Protein AF-A0A821R4R9-F1 (afdb_monomer)

pLDDT: mean 84.44, std 8.77, range [48.78, 92.56]

Foldseek 3Di:
DDDDLLLAALCVVVVHDDDPVSVVSSVVQVVVCVVPVDGQFDDPDSVVSSVCRNVVPGDD

Structure (mmCIF, N/CA/C/O backbone):
data_AF-A0A821R4R9-F1
#
_entry.id   AF-A0A821R4R9-F1
#
loop_
_atom_site.group_PDB
_atom_site.id
_atom_site.type_symbol
_atom_site.label_atom_id
_atom_site.label_alt_id
_atom_site.label_comp_id
_atom_site.label_asym_id
_atom_site.label_entity_id
_atom_site.label_seq_id
_atom_site.pdbx_PDB_ins_code
_atom_site.Cartn_x
_atom_site.Cartn_y
_atom_site.Cartn_z
_atom_site.occupancy
_atom_site.B_iso_or_equiv
_atom_site.auth_seq_id
_atom_site.auth_comp_id
_atom_site.auth_asym_id
_atom_site.auth_atom_id
_atom_site.pdbx_PDB_model_num
ATOM 1 N N . PHE A 1 1 ? -0.601 7.434 8.311 1.00 52.69 1 PHE A N 1
ATOM 2 C CA . PHE A 1 1 ? -0.441 6.098 7.709 1.00 52.69 1 PHE A CA 1
ATOM 3 C C . PHE A 1 1 ? 0.950 6.049 7.107 1.00 52.69 1 PHE A C 1
ATOM 5 O O . PHE A 1 1 ? 1.294 6.981 6.394 1.00 52.69 1 PHE A O 1
ATOM 12 N N . ALA A 1 2 ? 1.768 5.068 7.484 1.00 48.78 2 ALA A N 1
ATOM 13 C CA . ALA A 1 2 ? 3.111 4.875 6.940 1.00 48.78 2 ALA A CA 1
ATOM 14 C C . ALA A 1 2 ? 3.096 3.612 6.068 1.00 48.78 2 ALA A C 1
ATOM 16 O O . ALA A 1 2 ? 2.480 2.624 6.461 1.00 48.78 2 ALA A O 1
ATOM 17 N N . GLY A 1 3 ? 3.725 3.669 4.895 1.00 59.56 3 GLY A N 1
ATOM 18 C CA . GLY A 1 3 ? 3.753 2.585 3.908 1.00 59.56 3 GLY A CA 1
ATOM 19 C C . GLY A 1 3 ? 3.508 3.095 2.488 1.00 59.56 3 GLY A C 1
ATOM 20 O O . GLY A 1 3 ? 2.806 4.086 2.287 1.00 59.56 3 GLY A O 1
ATOM 21 N N . THR A 1 4 ? 4.104 2.429 1.500 1.00 76.25 4 THR A N 1
ATOM 22 C CA . THR A 1 4 ? 3.873 2.723 0.080 1.00 76.25 4 THR A CA 1
ATOM 23 C C . THR A 1 4 ? 2.476 2.215 -0.311 1.00 76.25 4 THR A C 1
ATOM 25 O O . THR A 1 4 ? 2.187 1.049 -0.038 1.00 76.25 4 THR A O 1
ATOM 28 N N . PRO A 1 5 ? 1.610 3.032 -0.949 1.00 74.56 5 PRO A N 1
ATOM 29 C CA . PRO A 1 5 ? 0.190 2.723 -1.158 1.00 74.56 5 PRO A CA 1
ATOM 30 C C . PRO A 1 5 ? -0.115 1.331 -1.728 1.00 74.56 5 PRO A C 1
ATOM 32 O O . PRO A 1 5 ? -1.067 0.699 -1.285 1.00 74.56 5 PRO A O 1
ATOM 35 N N . GLY A 1 6 ? 0.714 0.827 -2.647 1.00 74.94 6 GLY A N 1
ATOM 36 C CA . GLY A 1 6 ? 0.516 -0.476 -3.297 1.00 74.94 6 GLY A CA 1
ATOM 37 C C . GLY A 1 6 ? 0.770 -1.713 -2.423 1.00 74.94 6 GLY A C 1
ATOM 38 O O . GLY A 1 6 ? 0.429 -2.814 -2.834 1.00 74.94 6 GLY A O 1
ATOM 39 N N . TYR A 1 7 ? 1.342 -1.559 -1.225 1.00 81.25 7 TYR A N 1
ATOM 40 C CA . TYR A 1 7 ? 1.635 -2.674 -0.306 1.00 81.25 7 TYR A CA 1
ATOM 41 C C . TYR A 1 7 ? 0.723 -2.689 0.923 1.00 81.25 7 TYR A C 1
ATOM 43 O O . TYR A 1 7 ? 0.839 -3.571 1.773 1.00 81.25 7 TYR A O 1
ATOM 51 N N . LEU A 1 8 ? -0.160 -1.697 1.050 1.00 84.62 8 LEU A N 1
ATOM 52 C CA . LEU A 1 8 ? -1.069 -1.602 2.183 1.00 84.62 8 LEU A CA 1
ATOM 53 C C . LEU A 1 8 ? -2.157 -2.665 2.065 1.00 84.62 8 LEU A C 1
ATOM 55 O O . LEU A 1 8 ? -2.731 -2.861 0.996 1.00 84.62 8 LEU A O 1
ATOM 59 N N . SER A 1 9 ? -2.451 -3.325 3.178 1.00 84.81 9 SER A N 1
ATOM 60 C CA . SER A 1 9 ? -3.523 -4.305 3.250 1.00 84.81 9 SER A CA 1
ATOM 61 C C . SER A 1 9 ? -4.894 -3.631 3.424 1.00 84.81 9 SER A C 1
ATOM 63 O O . SER A 1 9 ? -4.988 -2.493 3.914 1.00 84.81 9 SER A O 1
ATOM 65 N N . PRO A 1 10 ? -5.987 -4.295 3.011 1.00 85.94 10 PRO A N 1
ATOM 66 C CA . PRO A 1 10 ? -7.330 -3.726 3.076 1.00 85.94 10 PRO A CA 1
ATOM 67 C C . PRO A 1 10 ? -7.758 -3.331 4.497 1.00 85.94 10 PRO A C 1
ATOM 69 O O . PRO A 1 10 ? -8.413 -2.302 4.661 1.00 85.94 10 PRO A O 1
ATOM 72 N N . GLU A 1 11 ? -7.361 -4.079 5.525 1.00 85.31 11 GLU A N 1
ATOM 73 C CA . GLU A 1 11 ? -7.630 -3.778 6.936 1.00 85.31 11 GLU A CA 1
ATOM 74 C C . GLU A 1 11 ? -6.931 -2.491 7.406 1.00 85.31 11 GLU A C 1
ATOM 76 O O . GLU A 1 11 ? -7.539 -1.671 8.102 1.00 85.31 11 GLU A O 1
ATOM 81 N N . VAL A 1 12 ? -5.703 -2.231 6.936 1.00 85.69 12 VAL A N 1
ATOM 82 C CA . VAL A 1 12 ? -4.983 -0.978 7.220 1.00 85.69 12 VAL A CA 1
ATOM 83 C C . VAL A 1 12 ? -5.710 0.208 6.578 1.00 85.69 12 VAL A C 1
ATOM 85 O O . VAL A 1 12 ? -5.868 1.257 7.208 1.00 85.69 12 VAL A O 1
ATOM 88 N N . LEU A 1 13 ? -6.232 0.037 5.358 1.00 84.75 13 LEU A N 1
ATOM 89 C CA . LEU A 1 13 ? -7.022 1.065 4.666 1.00 84.75 13 LEU A CA 1
ATOM 90 C C . LEU A 1 13 ? -8.417 1.279 5.270 1.00 84.75 13 LEU A C 1
ATOM 92 O O . LEU A 1 13 ? -8.991 2.364 5.131 1.00 84.75 13 LEU A O 1
ATOM 96 N N . LYS A 1 14 ? -8.986 0.258 5.916 1.00 83.50 14 LYS A N 1
ATOM 97 C CA . LYS A 1 14 ? -10.257 0.341 6.651 1.00 83.50 14 LYS A CA 1
ATOM 98 C C . LYS A 1 14 ? -10.091 0.891 8.070 1.00 83.50 14 LYS A C 1
ATOM 100 O O . LYS A 1 14 ? -11.093 1.155 8.726 1.00 83.50 14 LYS A O 1
ATOM 105 N N . LYS A 1 15 ? -8.850 1.141 8.513 1.00 81.75 15 LYS A N 1
ATOM 106 C CA . LYS A 1 15 ? -8.508 1.526 9.894 1.00 81.75 15 LYS A CA 1
ATOM 107 C C . LYS A 1 15 ? -8.982 0.491 10.922 1.00 81.75 15 LYS A C 1
ATOM 109 O O . LYS A 1 15 ? -9.318 0.844 12.051 1.00 81.75 15 LYS A O 1
ATOM 114 N N . GLU A 1 16 ? -9.024 -0.772 10.518 1.00 84.75 16 GLU A N 1
ATOM 115 C CA . GLU A 1 16 ? -9.346 -1.886 11.401 1.00 84.75 16 GLU A CA 1
ATOM 116 C C . GLU A 1 16 ? -8.111 -2.269 12.234 1.00 84.75 16 GLU A C 1
ATOM 118 O O . GLU A 1 16 ? -6.982 -1.928 11.859 1.00 84.75 16 GLU A O 1
ATOM 123 N N . PRO A 1 17 ? -8.291 -2.958 13.378 1.00 83.12 17 PRO A N 1
ATOM 124 C CA . PRO A 1 17 ? -7.176 -3.509 14.132 1.00 83.12 17 PRO A CA 1
ATOM 125 C C . PRO A 1 17 ? -6.362 -4.438 13.233 1.00 83.12 17 PRO A C 1
ATOM 127 O O . PRO A 1 17 ? -6.812 -5.517 12.852 1.00 83.12 17 PRO A O 1
ATOM 130 N N . TYR A 1 18 ? -5.162 -3.999 12.884 1.00 83.19 18 TYR A N 1
ATOM 131 C CA . TYR A 1 18 ? -4.240 -4.752 12.058 1.00 83.19 18 TYR A CA 1
ATOM 132 C C . TYR A 1 18 ? -3.167 -5.403 12.938 1.00 83.19 18 TYR A C 1
ATOM 134 O O . TYR A 1 18 ? -2.867 -4.943 14.041 1.00 83.19 18 TYR A O 1
ATOM 142 N N . GLY A 1 19 ? -2.592 -6.504 12.465 1.00 81.69 19 GLY A N 1
ATOM 143 C CA . GLY A 1 19 ? -1.565 -7.254 13.185 1.00 81.69 19 GLY A CA 1
ATOM 144 C C . GLY A 1 19 ? -0.660 -7.991 12.210 1.00 81.69 19 GLY A C 1
ATOM 145 O O . GLY A 1 19 ? -0.557 -7.604 11.056 1.00 81.69 19 GLY A O 1
ATOM 146 N N . LYS A 1 20 ? -0.071 -9.107 12.635 1.00 84.62 20 LYS A N 1
ATOM 147 C CA . LYS A 1 20 ? 0.809 -9.951 11.801 1.00 84.62 20 LYS A CA 1
ATOM 148 C C . LYS A 1 20 ? 0.271 -10.319 10.393 1.00 84.62 20 LYS A C 1
ATOM 150 O O . LYS A 1 20 ? 1.095 -10.494 9.503 1.00 84.62 20 LYS A O 1
ATOM 155 N N . PRO A 1 21 ? -1.052 -10.437 10.135 1.00 85.62 21 PRO A N 1
ATOM 156 C CA . PRO A 1 21 ? -1.556 -10.742 8.790 1.00 85.62 21 PRO A CA 1
ATOM 157 C C . PRO A 1 21 ? -1.216 -9.705 7.706 1.00 85.62 21 PRO A C 1
ATOM 159 O O . PRO A 1 21 ? -1.140 -10.081 6.538 1.00 85.62 21 PRO A O 1
ATOM 162 N N . VAL A 1 22 ? -0.949 -8.442 8.070 1.00 85.31 22 VAL A N 1
ATOM 163 C CA . VAL A 1 22 ? -0.575 -7.398 7.093 1.00 85.31 22 VAL A CA 1
ATOM 164 C C . VAL A 1 22 ? 0.720 -7.739 6.355 1.00 85.31 22 VAL A C 1
ATOM 166 O O . VAL A 1 22 ? 0.871 -7.420 5.178 1.00 85.31 22 VAL A O 1
ATOM 169 N N . ASP A 1 23 ? 1.637 -8.437 7.030 1.00 86.19 23 ASP A N 1
ATOM 170 C CA . ASP A 1 23 ? 2.918 -8.840 6.454 1.00 86.19 23 ASP A CA 1
ATOM 171 C C . ASP A 1 23 ? 2.718 -9.940 5.404 1.00 86.19 23 ASP A C 1
ATOM 173 O O . ASP A 1 23 ? 3.404 -9.960 4.387 1.00 86.19 23 ASP A O 1
ATOM 177 N N . ILE A 1 24 ? 1.724 -10.816 5.597 1.00 89.19 24 ILE A N 1
ATOM 178 C CA . ILE A 1 24 ? 1.372 -11.862 4.626 1.00 89.19 24 ILE A CA 1
ATOM 179 C C . ILE A 1 24 ? 0.798 -11.231 3.352 1.00 89.19 24 ILE A C 1
ATOM 181 O O . ILE A 1 24 ? 1.141 -11.659 2.250 1.00 89.19 24 ILE A O 1
ATOM 185 N N . TRP A 1 25 ? -0.024 -10.185 3.489 1.00 89.94 25 TRP A N 1
ATOM 186 C CA . TRP A 1 25 ? -0.509 -9.411 2.345 1.00 89.94 25 TRP A CA 1
ATOM 187 C C . TRP A 1 25 ? 0.652 -8.800 1.554 1.00 89.94 25 TRP A C 1
ATOM 189 O O . TRP A 1 25 ? 0.751 -8.999 0.342 1.00 89.94 25 TRP A O 1
ATOM 199 N N . ALA A 1 26 ? 1.576 -8.121 2.242 1.00 87.56 26 ALA A N 1
ATOM 200 C CA . ALA A 1 26 ? 2.751 -7.532 1.607 1.00 87.56 26 ALA A CA 1
ATOM 201 C C . ALA A 1 26 ? 3.636 -8.593 0.926 1.00 87.56 26 ALA A C 1
ATOM 203 O O . ALA A 1 26 ? 4.089 -8.380 -0.199 1.00 87.56 26 ALA A O 1
ATOM 204 N N . CYS A 1 27 ? 3.828 -9.762 1.549 1.00 90.81 27 CYS A N 1
ATOM 205 C CA . CYS A 1 27 ? 4.512 -10.901 0.936 1.00 90.81 27 CYS A CA 1
ATOM 206 C C . CYS A 1 27 ? 3.831 -11.363 -0.360 1.00 90.81 27 CYS A C 1
ATOM 208 O O . CYS A 1 27 ? 4.526 -11.650 -1.331 1.00 90.81 27 CYS A O 1
ATOM 210 N N . GLY A 1 28 ? 2.497 -11.412 -0.399 1.00 91.12 28 GLY A N 1
ATOM 211 C CA . GLY A 1 28 ? 1.738 -11.763 -1.602 1.00 91.12 28 GLY A CA 1
ATOM 212 C C . GLY A 1 28 ? 1.934 -10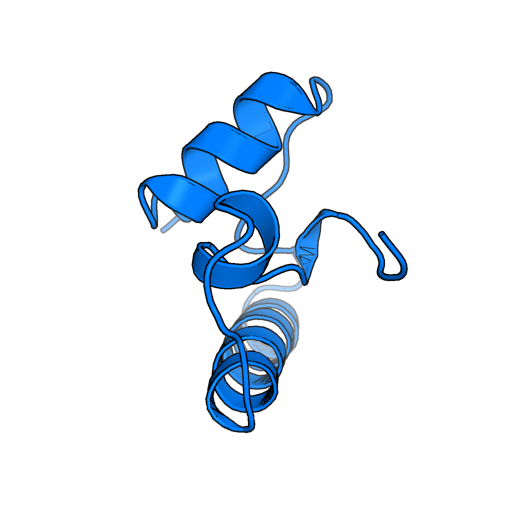.757 -2.738 1.00 91.12 28 GLY A C 1
ATOM 213 O O . GLY A 1 28 ? 2.192 -11.153 -3.873 1.00 91.12 28 GLY A O 1
ATOM 214 N N . VAL A 1 29 ? 1.901 -9.458 -2.421 1.00 90.31 29 VAL A N 1
ATOM 215 C CA . VAL A 1 29 ? 2.179 -8.378 -3.384 1.00 90.31 29 VAL A CA 1
ATOM 216 C C . VAL A 1 29 ? 3.597 -8.499 -3.950 1.00 90.31 29 VAL A C 1
ATOM 218 O O . VAL A 1 29 ? 3.784 -8.430 -5.162 1.00 90.31 29 VAL A O 1
ATOM 221 N N . ILE A 1 30 ? 4.595 -8.734 -3.092 1.00 90.81 30 ILE A N 1
ATOM 222 C CA . ILE A 1 30 ? 5.990 -8.926 -3.515 1.00 90.81 30 ILE A CA 1
ATOM 223 C C . ILE A 1 30 ? 6.130 -10.177 -4.387 1.00 90.81 30 ILE A C 1
ATOM 225 O O . ILE A 1 30 ? 6.780 -10.119 -5.426 1.00 90.81 30 ILE A O 1
ATOM 229 N N . LEU A 1 31 ? 5.512 -11.295 -4.000 1.00 91.81 31 LEU A N 1
ATOM 230 C CA . LEU A 1 31 ? 5.552 -12.533 -4.777 1.00 91.81 31 LEU A CA 1
ATOM 231 C C . LEU A 1 31 ? 4.963 -12.334 -6.177 1.00 91.81 31 LEU A C 1
ATOM 233 O O . LEU A 1 31 ? 5.557 -12.788 -7.149 1.00 91.81 31 LEU A O 1
ATOM 237 N N . TYR A 1 32 ? 3.842 -11.620 -6.289 1.00 90.62 32 TYR A N 1
ATOM 238 C CA . TYR A 1 32 ? 3.251 -11.282 -7.581 1.00 90.62 32 TYR A CA 1
ATOM 239 C C . TYR A 1 32 ? 4.22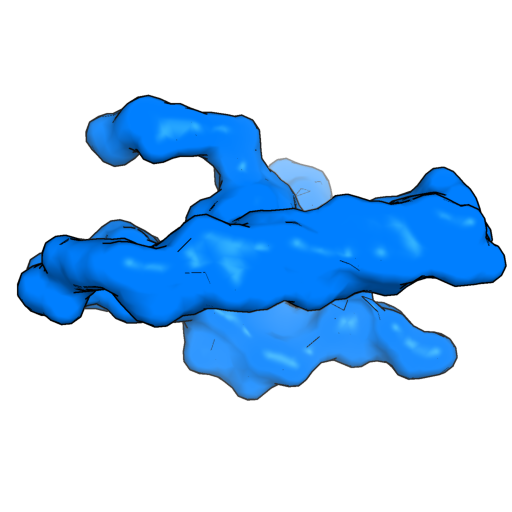9 -10.465 -8.439 1.00 90.62 32 TYR A C 1
ATOM 24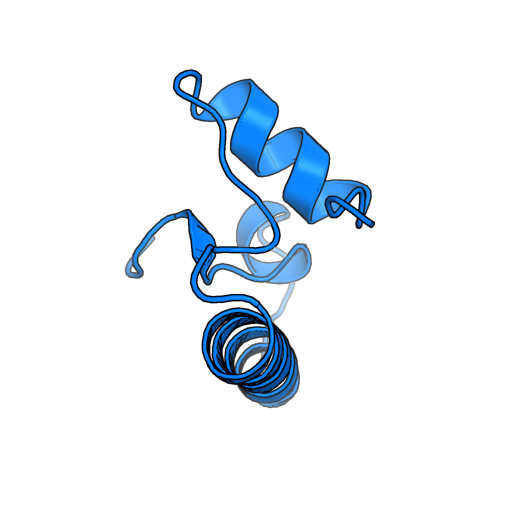1 O O . TYR A 1 32 ? 4.504 -10.827 -9.580 1.00 90.62 32 TYR A O 1
ATOM 249 N N . ILE A 1 33 ? 4.838 -9.418 -7.872 1.00 91.25 33 ILE A N 1
ATOM 250 C CA . ILE A 1 33 ? 5.830 -8.594 -8.583 1.00 91.25 33 ILE A CA 1
ATOM 251 C C . ILE A 1 33 ? 7.012 -9.442 -9.065 1.00 91.25 33 ILE A C 1
ATOM 253 O O . ILE A 1 33 ? 7.482 -9.256 -10.183 1.00 91.25 33 ILE A O 1
ATOM 257 N N . LEU A 1 34 ? 7.482 -10.391 -8.253 1.00 92.56 34 LEU A N 1
ATOM 258 C CA . LEU A 1 34 ? 8.577 -11.287 -8.633 1.00 92.56 34 LEU A CA 1
ATOM 259 C C . LEU A 1 34 ? 8.211 -12.223 -9.793 1.00 92.56 34 LEU A C 1
ATOM 261 O O . LEU A 1 34 ? 9.099 -12.613 -10.547 1.00 92.56 34 LEU A O 1
ATOM 265 N N . LEU A 1 35 ? 6.936 -12.592 -9.935 1.00 92.12 35 LEU A N 1
ATOM 266 C CA . LEU A 1 35 ? 6.468 -13.494 -10.987 1.00 92.12 35 LEU A CA 1
ATOM 267 C C . LEU A 1 35 ? 6.175 -12.770 -12.303 1.00 92.12 35 LEU A C 1
ATOM 269 O O . LEU A 1 35 ? 6.532 -13.283 -13.361 1.00 92.12 35 LEU A O 1
ATOM 273 N N . VAL A 1 36 ? 5.524 -11.604 -12.243 1.00 92.00 36 VAL A N 1
ATOM 274 C CA . VAL A 1 36 ? 4.975 -10.931 -13.436 1.00 92.00 36 VAL A CA 1
ATOM 275 C C . VAL A 1 36 ? 5.691 -9.615 -13.772 1.00 92.00 36 VAL A C 1
ATOM 277 O O . VAL A 1 36 ? 5.577 -9.107 -14.884 1.00 92.00 36 VAL A O 1
ATOM 280 N N . GLY A 1 37 ? 6.489 -9.076 -12.845 1.00 89.06 37 GLY A N 1
ATOM 281 C CA . GLY A 1 37 ? 7.305 -7.871 -13.045 1.00 89.06 37 GLY A CA 1
ATOM 282 C C . GL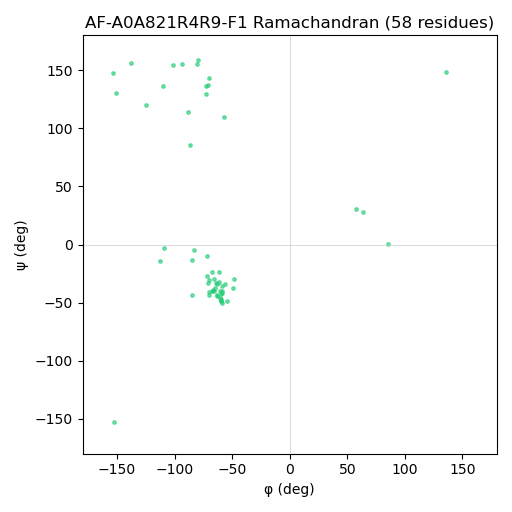Y A 1 37 ? 6.581 -6.543 -12.798 1.00 89.06 37 GLY A C 1
ATOM 283 O O . GLY A 1 37 ? 7.200 -5.488 -12.928 1.00 89.06 37 GLY A O 1
ATOM 284 N N . TYR A 1 38 ? 5.301 -6.571 -12.419 1.00 87.75 38 TYR A N 1
ATOM 285 C CA . TYR A 1 38 ? 4.491 -5.389 -12.107 1.00 87.75 38 TYR A CA 1
ATOM 286 C C . TYR A 1 38 ? 3.616 -5.617 -10.862 1.00 87.75 38 TYR A C 1
ATOM 288 O O . TYR A 1 38 ? 3.369 -6.765 -10.487 1.00 87.75 38 TYR A O 1
ATOM 296 N N . PRO A 1 39 ? 3.193 -4.550 -10.158 1.00 88.56 39 PRO A N 1
ATOM 297 C CA . PRO A 1 39 ? 2.366 -4.679 -8.963 1.00 88.56 39 PRO A CA 1
ATOM 298 C C . PRO A 1 39 ? 0.936 -5.140 -9.293 1.00 88.56 39 PRO A C 1
ATOM 300 O O . PRO A 1 39 ? 0.367 -4.675 -10.277 1.00 88.56 39 PRO A O 1
ATOM 303 N N . PRO A 1 40 ? 0.321 -5.982 -8.440 1.00 89.00 40 PRO A N 1
ATOM 304 C CA . PRO A 1 40 ? -1.039 -6.490 -8.647 1.00 89.00 40 PRO A CA 1
ATOM 305 C C . PRO A 1 40 ? -2.123 -5.409 -8.533 1.00 89.00 40 PRO A C 1
ATOM 307 O O . PRO A 1 40 ? -3.213 -5.577 -9.072 1.00 89.00 40 PRO A O 1
ATOM 310 N N . PHE A 1 41 ? -1.836 -4.317 -7.816 1.00 89.44 41 PHE A N 1
ATOM 311 C CA . PHE A 1 41 ? -2.722 -3.165 -7.657 1.00 89.44 41 PHE A CA 1
ATOM 312 C C . PHE A 1 41 ? -1.975 -1.904 -8.083 1.00 89.44 41 PHE A C 1
ATOM 314 O O . PHE A 1 41 ? -0.945 -1.556 -7.494 1.00 89.44 41 PHE A O 1
ATOM 321 N N . TRP A 1 42 ? -2.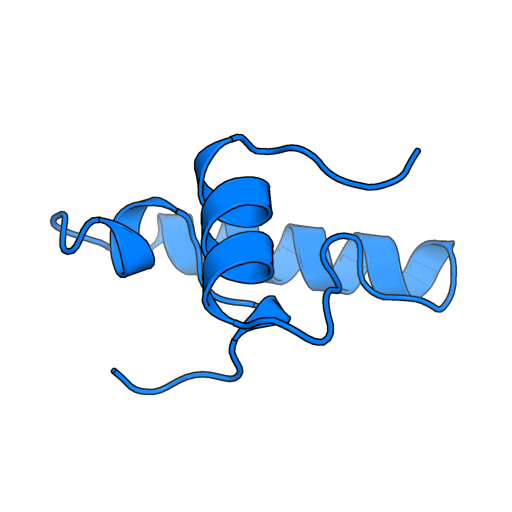500 -1.212 -9.088 1.00 86.19 42 TRP A N 1
ATOM 322 C CA . TRP A 1 42 ? -1.938 0.034 -9.591 1.00 86.19 42 TRP A CA 1
ATOM 323 C C . TRP A 1 42 ? -3.048 0.908 -10.162 1.00 86.19 42 TRP A C 1
ATOM 325 O O . TRP A 1 42 ? -3.850 0.467 -10.981 1.00 86.19 42 TRP A O 1
ATOM 335 N N . ASP A 1 43 ? -3.072 2.167 -9.743 1.00 87.12 43 ASP A N 1
ATOM 336 C CA . ASP A 1 43 ? -3.923 3.194 -10.329 1.00 87.12 43 ASP A CA 1
ATOM 337 C C . ASP A 1 43 ? -3.256 4.558 -10.095 1.00 87.12 43 ASP A C 1
ATOM 339 O O . ASP A 1 43 ? -2.564 4.753 -9.089 1.00 87.12 43 ASP A O 1
ATOM 343 N N . GLU A 1 44 ? -3.445 5.494 -11.024 1.00 86.50 44 GLU A N 1
ATOM 344 C CA . GLU A 1 44 ? -2.981 6.877 -10.865 1.00 86.50 44 GLU A CA 1
ATOM 345 C C . GLU A 1 44 ? -3.809 7.613 -9.802 1.00 86.50 44 GLU A C 1
ATOM 347 O O . GLU A 1 44 ? -3.301 8.485 -9.092 1.00 86.50 44 GLU A O 1
ATOM 352 N N . ASP A 1 45 ? -5.081 7.231 -9.657 1.00 87.81 45 ASP A N 1
ATOM 353 C CA . ASP A 1 45 ? -5.967 7.752 -8.628 1.00 87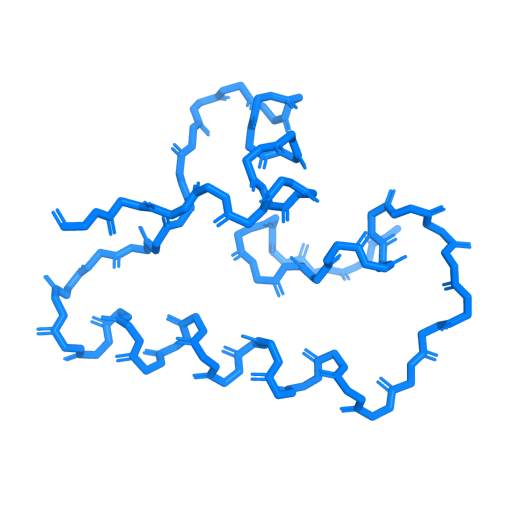.81 45 ASP A CA 1
ATOM 354 C C . ASP A 1 45 ? -5.852 6.910 -7.350 1.00 87.81 45 ASP A C 1
ATOM 356 O O . ASP A 1 45 ? -6.271 5.750 -7.282 1.00 87.81 45 ASP A O 1
ATOM 360 N N . GLN A 1 46 ? -5.340 7.527 -6.283 1.00 85.12 46 GLN A N 1
ATOM 361 C CA . GLN A 1 46 ? -5.207 6.880 -4.977 1.00 85.12 46 GLN A CA 1
ATOM 362 C C . GLN A 1 46 ? -6.537 6.339 -4.434 1.00 85.12 46 GLN A C 1
ATOM 364 O O . GLN A 1 46 ? -6.547 5.299 -3.777 1.00 85.12 46 GLN A O 1
ATOM 369 N N . HIS A 1 47 ? -7.668 6.998 -4.705 1.00 87.00 47 HIS A N 1
ATOM 370 C CA . HIS A 1 47 ? -8.974 6.499 -4.274 1.00 87.00 47 HIS A CA 1
ATOM 371 C C . HIS A 1 47 ? -9.341 5.202 -4.990 1.00 87.00 47 HIS A C 1
ATOM 373 O O . HIS A 1 47 ? -9.884 4.288 -4.361 1.00 87.00 47 HIS A O 1
ATOM 379 N N . ARG A 1 48 ? -9.030 5.099 -6.284 1.00 88.38 48 ARG A N 1
ATOM 380 C CA . ARG A 1 48 ? -9.271 3.884 -7.067 1.00 88.38 48 ARG A CA 1
ATOM 381 C C . ARG A 1 48 ? -8.336 2.762 -6.649 1.00 88.38 48 ARG A C 1
ATOM 383 O O . ARG A 1 48 ? -8.826 1.665 -6.400 1.00 88.38 48 ARG A O 1
ATOM 390 N N . LEU A 1 49 ? -7.052 3.058 -6.439 1.00 88.56 49 LEU A N 1
ATOM 391 C CA . LEU A 1 49 ? -6.083 2.107 -5.893 1.00 88.56 49 LEU A CA 1
ATOM 392 C C . LEU A 1 49 ? -6.568 1.524 -4.559 1.00 88.56 49 LEU A C 1
ATOM 394 O O . LEU A 1 49 ? -6.610 0.310 -4.374 1.00 88.56 49 LEU A O 1
ATOM 398 N N . TYR A 1 50 ? -7.010 2.375 -3.629 1.00 88.94 50 TYR A N 1
ATOM 399 C CA . TYR A 1 50 ? -7.534 1.907 -2.346 1.00 88.94 50 TYR A CA 1
ATOM 400 C C . TYR A 1 50 ? -8.809 1.081 -2.489 1.00 88.94 50 TYR A C 1
ATOM 402 O O . TYR A 1 50 ? -9.020 0.160 -1.701 1.00 88.94 50 TYR A O 1
ATOM 410 N N . ASN A 1 51 ? -9.659 1.382 -3.470 1.00 89.38 51 ASN A N 1
ATOM 411 C CA . ASN A 1 51 ? -10.845 0.579 -3.745 1.00 89.38 51 ASN A CA 1
ATOM 412 C C . ASN A 1 51 ? -10.485 -0.790 -4.335 1.00 89.38 51 ASN A C 1
ATOM 414 O O . ASN A 1 51 ? -11.065 -1.781 -3.900 1.00 89.38 51 ASN A O 1
ATOM 418 N N . GLN A 1 52 ? -9.506 -0.866 -5.243 1.00 88.31 52 GLN A N 1
ATOM 419 C CA . GLN A 1 52 ? -8.991 -2.134 -5.772 1.00 88.31 52 GLN A CA 1
ATOM 420 C C . GLN A 1 52 ? -8.431 -3.012 -4.6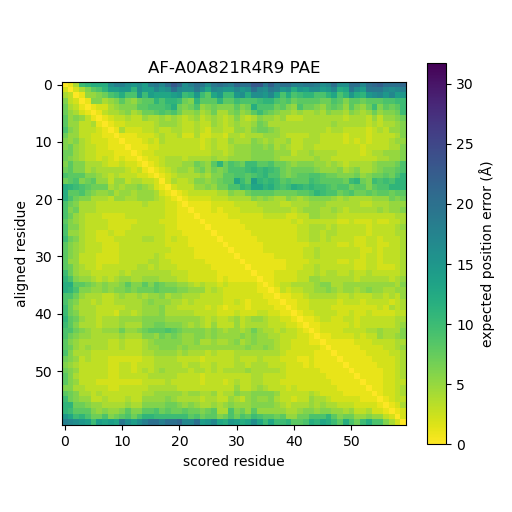48 1.00 88.31 52 GLN A C 1
ATOM 422 O O . GLN A 1 52 ? -8.843 -4.162 -4.502 1.00 88.31 52 GLN A O 1
ATOM 427 N N . ILE A 1 53 ? -7.586 -2.440 -3.781 1.00 89.44 53 ILE A N 1
ATOM 428 C CA . ILE A 1 53 ? -7.016 -3.135 -2.617 1.00 89.44 53 ILE A CA 1
ATOM 429 C C . ILE A 1 53 ? -8.126 -3.617 -1.670 1.00 89.44 53 ILE A C 1
ATOM 431 O O . ILE A 1 53 ? -8.129 -4.772 -1.252 1.00 89.44 53 ILE A O 1
ATOM 435 N N . LYS A 1 54 ? -9.108 -2.761 -1.349 1.00 87.44 54 LYS A N 1
ATOM 436 C CA . LYS A 1 54 ? -10.244 -3.117 -0.475 1.00 87.44 54 LYS A CA 1
ATOM 437 C C . LYS A 1 54 ? -11.136 -4.212 -1.053 1.00 87.44 54 LYS A C 1
ATOM 439 O O . LYS A 1 54 ? -11.705 -4.975 -0.275 1.00 87.44 54 LYS A O 1
ATOM 444 N N . ALA A 1 55 ? -11.286 -4.247 -2.374 1.00 88.31 55 ALA A N 1
ATOM 445 C CA . ALA A 1 55 ? -12.070 -5.247 -3.087 1.00 88.31 55 ALA A CA 1
ATOM 446 C C . ALA A 1 55 ? -11.279 -6.535 -3.375 1.00 88.31 55 ALA A C 1
ATOM 448 O O . ALA A 1 55 ? -11.886 -7.532 -3.752 1.00 88.31 55 ALA A O 1
ATOM 449 N N . GLY A 1 56 ? -9.949 -6.521 -3.216 1.00 86.69 56 GLY A N 1
ATOM 450 C CA . GLY A 1 56 ? -9.085 -7.606 -3.678 1.00 86.69 56 GLY A CA 1
ATOM 451 C C . GLY A 1 56 ? -9.110 -7.769 -5.200 1.00 86.69 56 GLY A C 1
ATOM 452 O O . GLY A 1 56 ? -8.926 -8.875 -5.694 1.00 86.69 56 GLY A O 1
ATOM 453 N N . ALA A 1 57 ? -9.373 -6.688 -5.939 1.00 86.75 57 ALA A N 1
ATOM 454 C CA . ALA A 1 57 ? -9.412 -6.682 -7.398 1.00 86.75 57 ALA A CA 1
ATOM 455 C C . ALA A 1 57 ? -7.998 -6.449 -7.946 1.00 86.75 57 ALA A C 1
ATOM 457 O O . ALA A 1 57 ? -7.598 -5.304 -8.149 1.00 86.75 57 ALA A O 1
ATOM 458 N N . TYR A 1 58 ? -7.233 -7.531 -8.090 1.00 83.56 58 TYR A N 1
ATOM 459 C CA . TYR A 1 58 ? -5.901 -7.525 -8.698 1.00 83.56 58 TYR A CA 1
ATOM 460 C C . TYR A 1 58 ? -5.982 -7.852 -10.193 1.00 83.56 58 TYR A C 1
ATOM 462 O O . TYR A 1 58 ? -6.931 -8.501 -10.636 1.00 83.56 5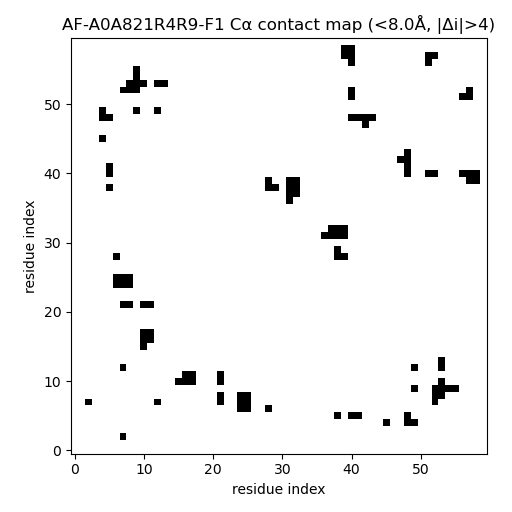8 TYR A O 1
ATOM 470 N N . ASP A 1 59 ? -4.986 -7.406 -10.954 1.00 76.50 59 ASP A N 1
ATOM 471 C CA . ASP A 1 59 ? -4.865 -7.742 -12.377 1.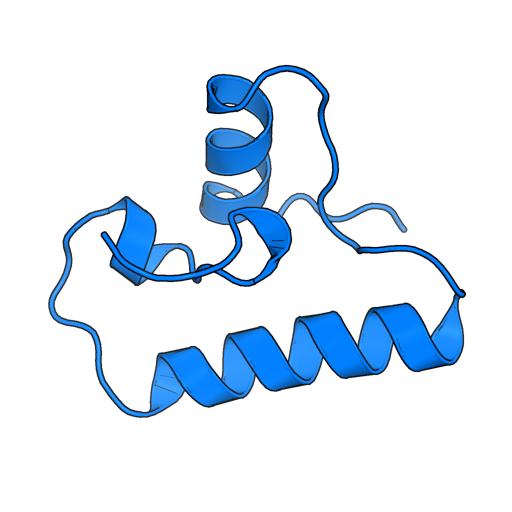00 76.50 59 ASP A CA 1
ATOM 472 C C . ASP A 1 59 ? -4.467 -9.222 -12.560 1.00 76.50 59 ASP A C 1
ATOM 474 O O . ASP A 1 59 ? -3.624 -9.730 -11.810 1.00 76.50 59 ASP A O 1
ATOM 478 N N . VAL A 1 60 ? -5.089 -9.935 -13.510 1.00 61.31 60 VAL A N 1
ATOM 479 C CA . VAL A 1 60 ? -4.914 -11.395 -13.720 1.00 61.31 60 VAL A CA 1
ATOM 480 C C . VAL A 1 60 ? -4.137 -11.679 -14.993 1.00 61.31 60 VAL A C 1
ATOM 482 O O . VAL A 1 60 ? -4.574 -11.199 -16.061 1.00 61.31 60 VAL A O 1
#

Mean predicted aligned error: 4.64 Å

Sequence (60 aa):
FAGTPGYLSPEVLKKEPYGKPVDIWACGVILYILLVGYPPFWDEDQHRLYNQIKAGAYDV

Solvent-accessible surface area (backbone atoms only — not comparable to full-atom values): 3698 Å² total; per-residue (Å²): 139,88,79,63,79,75,52,57,36,42,47,62,77,67,70,44,98,70,59,79,65,47,58,56,46,33,50,50,43,50,52,44,25,73,74,72,73,49,66,47,52,79,55,94,47,64,70,57,33,53,48,29,47,59,69,67,57,55,75,132

Nearest PDB structures (foldseek):
  7b57-assembly1_B  TM=9.864E-01  e=2.208E-09  Mus musculus
  8uso-assembly1_A  TM=9.764E-01  e=3.081E-09  Homo sapiens
  3bhh-assembly2_B  TM=9.789E-01  e=3.520E-09  Homo sapiens
  8uso-assembly1_C  TM=9.752E-01  e=3.763E-09  Homo sapiens
  3bhh-assembly3_C  TM=9.781E-01  e=5.250E-09  Homo sapiens

Radius of gyration: 10.97 Å; Cα contacts (8 Å, |Δi|>4): 62; chains: 1; bounding box: 21×21×28 Å

Secondary structure (DSSP, 8-state):
--S-GGG--HHHHHT----THHHHHHHHHHHHHHHHSS-SS--SSHHHHHHHHHHT----